Protein 5II8 (pdb70)

Solvent-accessible surface area: 8642 Å² total; per-residue (Å²): 220,216,123,141,95,140,103,12,86,134,62,28,28,44,11,0,4,56,52,0,1,53,19,2,25,125,31,0,59,77,17,29,166,92,38,9,222,97,16,53,90,82,65,54,100,0,0,60,1,10,0,17,112,45,0,39,97,59,1,60,96,21,18,128,76,0,60,145,83,19,120,84,57,88,126,107,44,79,72,41,23,8,51,164,5,0,40,41,10,2,180,175,53,89,7,26,170,68,0,52,93,13,56,86,128,138,106,24,40,174,52,93,108,109,16,59,106,3,32,186,51,153,45,12,71,0,70,26,154,57,176

Nearest PDB structures (foldseek):
  1lis-assembly1_A  TM=9.965E-01  e=5.826E-18  Haliotis rufescens
  5iib-assembly1_A  TM=9.878E-01  e=2.089E-16  Haliotis rufescens
  3lyn-assembly1_A  TM=9.769E-01  e=5.661E-13  Haliotis fulgens
  5utg-assembly1_A  TM=7.574E-01  e=6.907E-13  Haliotis rufescens
  1gak-assembly1_A  TM=7.192E-01  e=1.791E-03  Haliotis fulgens

InterPro domains:
  IPR001379 Egg lysin (Sperm-lysin) [PF01303] (2-147)
  IPR001379 Egg lysin (Sperm-lysin) [PR01882] (29-57)
  IPR001379 Egg lysin (Sperm-lysin) [PR01882] (57-80)
  IPR001379 Egg lysin (Sperm-lysin) [PR01882] (80-103)
  IPR001379 Egg lysin (Sperm-lysin) [PR01882] (103-118)
  IPR001379 Egg lysin (Sperm-lysin) [PR01882] (119-135)
  IPR001379 Egg lysin (Sperm-lysin) [PR01882] (135-150)
  IPR001379 Egg lysin (Sperm-lysin) [cd00243] (29-150)
  IPR035916 Egg-lysin superfamily [G3DSA:1.20.150.10] (17-154)
  IPR035916 Egg-lysin superfamily [SSF47082] (23-151)

Organism: Haliotis rufescens (NCBI:txid6454)

Radius of gyration: 16.11 Å; Cα contacts (8 Å, |Δi|>4): 117; chains: 1; bounding box: 35×45×39 Å

Secondary structure (DSSP, 8-state):
---PPPSS-HHHHHHHHHHHHHHHHHHHHHHHHHHGGGS-HHHHHHHHHHHHHHHHHHHHHHHHHHHHHHHT-SS---HHHHHHHHHHHHHHS-THHHHHHHHHTT-PPPP-HHHHHHHHS-GGGS-----

GO terms:
  GO:0043160 acrosomal lumen (C, IDA)
  GO:0007338 single fertilization (P, IDA)
  GO:0005515 protein binding (F, IPI)

B-factor: mean 18.72, std 10.47, range [7.89, 83.05]

Sequence (131 aa):
HYVEPKFLNKAFEVALKVQIIAGFDRGLVKWLRVHGRTLSTTVQKKALYFVNRRRYMQTHWANYMMLWINKKIDALGRTPVVGDYTRLGAEIGRRIIDMAYFYDFLKDKNMMIPKYLPYMEEINRMRPADVPVKYM

Structure (mmCIF, N/CA/C/O backbone):
data_5II8
#
_entry.id   5II8
#
_cell.length_a   45.210
_cell.length_b   51.050
_cell.length_c   80.530
_cell.angle_alpha   90.00
_cell.angle_beta   90.00
_cell.angle_gamma   90.00
#
_symmetry.space_group_name_H-M   'P 21 21 21'
#
loop_
_entity.id
_entity.type
_entity.pdbx_description
1 polymer Egg-lysin
2 non-polymer 'SULFATE ION'
3 non-polymer '2-(N-MORPHOLINO)-ETHANESULFONIC ACID'
4 water water
#
loop_
_atom_site.group_PDB
_atom_site.id
_atom_site.type_symbol
_atom_site.label_atom_id
_atom_site.label_alt_id
_atom_site.label_comp_id
_atom_site.label_asym_id
_atom_site.label_entity_id
_atom_site.label_seq_id
_atom_site.pdbx_PDB_ins_code
_atom_site.Cartn_x
_atom_site.Cartn_y
_atom_site.Cartn_z
_atom_site.occupancy
_atom_site.B_iso_or_equiv
_atom_site.auth_seq_id
_atom_site.auth_comp_id
_atom_site.auth_asym_id
_atom_site.auth_atom_id
_atom_site.pdbx_PDB_model_num
ATOM 1 N N . HIS A 1 6 ? 29.055 48.233 72.875 1.00 26.23 22 HIS A N 1
ATOM 2 C CA . HIS A 1 6 ? 28.826 47.124 71.953 1.00 21.86 22 HIS A CA 1
ATOM 3 C C . HIS A 1 6 ? 30.167 46.507 71.594 1.00 16.12 22 HIS A C 1
ATOM 4 O O . HIS A 1 6 ? 30.879 46.993 70.714 1.00 17.43 22 HIS A O 1
ATOM 18 N N . TYR A 1 7 ? 30.550 45.500 72.350 1.00 13.36 23 TYR A N 1
ATOM 19 C CA . TYR A 1 7 ? 31.839 44.855 72.126 1.00 12.72 23 TYR A CA 1
ATOM 20 C C . TYR A 1 7 ? 31.852 44.095 70.819 1.00 13.11 23 TYR A C 1
ATOM 21 O O . TYR A 1 7 ? 30.815 43.624 70.329 1.00 15.80 23 TYR A O 1
ATOM 39 N N . VAL A 1 8 ? 33.034 43.983 70.252 1.00 13.83 24 VAL A N 1
ATOM 40 C CA . VAL A 1 8 ? 33.244 43.127 69.106 1.00 13.72 24 VAL A CA 1
ATOM 41 C C . VAL A 1 8 ? 34.401 42.182 69.411 1.00 12.70 24 VAL A C 1
ATOM 42 O O . VAL A 1 8 ? 35.365 42.532 70.107 1.00 12.83 24 VAL A O 1
ATOM 55 N N . GLU A 1 9 ? 34.282 41.008 68.926 1.00 13.71 25 GLU A N 1
ATOM 56 C CA . GLU A 1 9 ? 35.310 40.014 69.133 1.00 15.38 25 GLU A CA 1
ATOM 57 C C . GLU A 1 9 ? 36.394 40.232 68.084 1.00 16.51 25 GLU A C 1
ATOM 58 O O . GLU A 1 9 ? 36.078 40.292 66.908 1.00 21.48 25 GLU A O 1
ATOM 70 N N . PRO A 1 10 ? 37.659 40.368 68.446 1.00 13.70 26 PRO A N 1
ATOM 71 C CA . PRO A 1 10 ? 38.704 40.450 67.432 1.00 15.17 26 PRO A CA 1
ATOM 72 C C . PRO A 1 10 ? 38.761 39.105 66.679 1.00 16.24 26 PRO A C 1
ATOM 73 O O . PRO A 1 10 ? 38.598 38.043 67.276 1.00 17.47 26 PRO A O 1
ATOM 84 N N . LYS A 1 11 ? 38.939 39.142 65.374 1.00 17.20 27 LYS A N 1
ATOM 85 C CA . LYS A 1 11 ? 39.386 37.933 64.668 1.00 16.80 27 LYS A CA 1
ATOM 86 C C . LYS A 1 11 ? 40.779 37.515 65.150 1.00 15.86 27 LYS A C 1
ATOM 87 O O . LYS A 1 11 ? 41.594 38.358 65.508 1.00 16.87 27 LYS A O 1
ATOM 106 N N . PHE A 1 12 ? 41.060 36.208 65.155 1.00 14.54 28 PHE A N 1
ATOM 107 C CA . PHE A 1 12 ? 42.361 35.739 65.647 1.00 14.47 28 PHE A CA 1
ATOM 108 C C . PHE A 1 12 ? 43.440 35.838 64.596 1.00 14.45 28 PHE A C 1
ATOM 109 O O . PHE A 1 12 ? 44.636 35.698 64.918 1.00 17.17 28 PHE A O 1
ATOM 126 N N . LEU A 1 13 ? 43.044 36.154 63.371 1.00 13.15 29 LEU A N 1
ATOM 127 C CA . LEU A 1 13 ? 43.952 36.540 62.319 1.00 12.03 29 LEU A CA 1
ATOM 128 C C . LEU A 1 13 ? 43.170 37.512 61.437 1.00 12.31 29 LEU A C 1
ATOM 129 O O . LEU A 1 13 ? 42.001 37.281 61.157 1.00 13.20 29 LEU A O 1
ATOM 145 N N . ASN A 1 14 ? 43.802 38.570 60.997 1.00 12.45 30 ASN A N 1
ATOM 146 C CA . ASN A 1 14 ? 43.153 39.565 60.190 1.00 12.24 30 ASN A CA 1
ATOM 147 C C . ASN A 1 14 ? 42.482 38.870 58.992 1.00 12.39 30 ASN A C 1
ATOM 148 O O . ASN A 1 14 ? 43.122 38.051 58.323 1.00 12.47 30 ASN A O 1
ATOM 159 N N . LYS A 1 15 ? 41.260 39.263 58.621 1.00 13.12 31 LYS A N 1
ATOM 160 C CA . LYS A 1 15 ? 40.556 38.632 57.494 1.00 13.98 31 LYS A CA 1
ATOM 161 C C . LYS A 1 15 ? 41.413 38.614 56.230 1.00 12.57 31 LYS A C 1
ATOM 162 O O . LYS A 1 15 ? 41.473 37.594 55.543 1.00 12.36 31 LYS A O 1
ATOM 181 N N . ALA A 1 16 ? 42.054 39.727 55.881 1.00 13.19 32 ALA A N 1
ATOM 182 C CA . ALA A 1 16 ? 42.802 39.757 54.641 1.00 14.27 32 ALA A CA 1
ATOM 183 C C . ALA A 1 16 ? 43.968 38.786 54.691 1.00 11.52 32 ALA A C 1
ATOM 184 O O . ALA A 1 16 ? 44.352 38.250 53.628 1.00 13.08 32 ALA A O 1
ATOM 191 N N . PHE A 1 17 ? 44.570 38.576 55.855 1.00 12.00 33 PHE A N 1
ATOM 192 C CA . PHE A 1 17 ? 45.675 37.653 55.972 1.00 10.93 33 PHE A CA 1
ATOM 193 C C . PHE A 1 17 ? 45.159 36.216 55.852 1.00 10.59 33 PHE A C 1
ATOM 194 O O . PHE A 1 17 ? 45.755 35.380 55.165 1.00 10.80 33 PHE A O 1
ATOM 211 N N . GLU A 1 18 ? 44.038 35.926 56.526 1.00 10.34 34 GLU A N 1
ATOM 212 C CA . GLU A 1 18 ? 43.403 34.616 56.411 1.00 9.86 34 GLU A CA 1
ATOM 213 C C . GLU A 1 18 ? 43.045 34.304 54.963 1.00 9.41 34 GLU A C 1
ATOM 214 O O . GLU A 1 18 ? 43.310 33.213 54.466 1.00 10.25 34 GLU A O 1
ATOM 226 N N . VAL A 1 19 ? 42.437 35.252 54.279 1.00 10.90 35 VAL A N 1
ATOM 227 C CA . VAL A 1 19 ? 42.063 35.055 52.893 1.00 10.88 35 VAL A CA 1
ATOM 228 C C . VAL A 1 19 ? 43.276 34.777 52.033 1.00 10.79 35 VAL A C 1
ATOM 229 O O . VAL A 1 19 ? 43.252 33.876 51.190 1.00 11.44 35 VAL A O 1
ATOM 242 N N . ALA A 1 20 ? 44.345 35.559 52.191 1.00 11.62 36 ALA A N 1
ATOM 243 C CA . ALA A 1 20 ? 45.530 35.331 51.382 1.00 11.92 36 ALA A CA 1
ATOM 244 C C . ALA A 1 20 ? 46.058 33.900 51.588 1.00 11.42 36 ALA A C 1
ATOM 245 O O . ALA A 1 20 ? 46.413 33.209 50.629 1.00 12.73 36 ALA A O 1
ATOM 252 N N . LEU A 1 21 ? 46.091 33.436 52.843 1.00 10.41 37 LEU A N 1
ATOM 253 C CA . LEU A 1 21 ? 46.522 32.073 53.109 1.00 10.32 37 LEU A CA 1
ATOM 254 C C . LEU A 1 21 ? 45.618 31.069 52.386 1.00 10.13 37 LEU A C 1
ATOM 255 O O . LEU A 1 21 ? 46.104 30.147 51.722 1.00 10.93 37 LEU A O 1
ATOM 271 N N . LYS A 1 22 ? 44.311 31.159 52.599 1.00 9.89 38 LYS A N 1
ATOM 272 C CA . LYS A 1 22 ? 43.396 30.140 52.075 1.00 10.02 38 LYS A CA 1
ATOM 273 C C . LYS A 1 22 ? 43.409 30.127 50.559 1.00 10.62 38 LYS A C 1
ATOM 274 O O . LYS A 1 22 ? 43.404 29.058 49.933 1.00 10.49 38 LYS A O 1
ATOM 293 N N . VAL A 1 23 ? 43.438 31.293 49.941 1.00 10.54 39 VAL A N 1
ATOM 294 C CA . VAL A 1 23 ? 43.453 31.369 48.488 1.00 10.91 39 VAL A CA 1
ATOM 295 C C . VAL A 1 23 ? 44.702 30.708 47.951 1.00 10.71 39 VAL A C 1
ATOM 296 O O . VAL A 1 23 ? 44.647 29.920 46.992 1.00 11.59 39 VAL A O 1
ATOM 309 N N . GLN A 1 24 ? 45.861 31.012 48.555 1.00 10.56 40 GLN A N 1
ATOM 310 C CA . GLN A 1 24 ? 47.095 30.462 48.030 1.00 10.69 40 GLN A CA 1
ATOM 311 C C . GLN A 1 24 ? 47.216 28.961 48.318 1.00 10.61 40 GLN A C 1
ATOM 312 O O . GLN A 1 24 ? 47.722 28.197 47.482 1.00 10.26 40 GLN A O 1
ATOM 326 N N . ILE A 1 25 ? 46.789 28.516 49.503 1.00 9.62 41 ILE A N 1
ATOM 327 C CA . ILE A 1 25 ? 46.873 27.096 49.836 1.00 9.10 41 ILE A CA 1
ATOM 328 C C . ILE A 1 25 ? 45.999 26.289 48.893 1.00 9.24 41 ILE A C 1
ATOM 329 O O . ILE A 1 25 ? 46.433 25.303 48.295 1.00 9.62 41 ILE A O 1
ATOM 345 N N . ILE A 1 26 ? 44.748 26.685 48.758 1.00 9.62 42 ILE A N 1
ATOM 346 C CA . ILE A 1 26 ? 43.832 25.917 47.924 1.00 9.81 42 ILE A CA 1
ATOM 347 C C . ILE A 1 26 ? 44.274 25.989 46.468 1.00 9.39 42 ILE A C 1
ATOM 348 O O . ILE A 1 26 ? 44.192 25.000 45.741 1.00 10.09 42 ILE A O 1
ATOM 364 N N . ALA A 1 27 ? 44.704 27.166 45.987 1.00 10.21 43 ALA A N 1
ATOM 365 C CA . ALA A 1 27 ? 45.185 27.230 44.608 1.00 10.83 43 ALA A CA 1
ATOM 366 C C . ALA A 1 27 ? 46.340 26.257 44.375 1.00 9.68 43 ALA A C 1
ATOM 367 O O . ALA A 1 27 ? 46.427 25.614 43.327 1.00 10.35 43 ALA A O 1
ATOM 374 N N . GLY A 1 28 ? 47.280 26.194 45.312 1.00 9.95 44 GLY A N 1
ATOM 375 C CA . GLY A 1 28 ? 48.420 25.328 45.129 1.00 9.96 44 GLY A CA 1
ATOM 376 C C . GLY A 1 28 ? 48.037 23.866 45.201 1.00 9.18 44 GLY A C 1
ATOM 377 O O . GLY A 1 28 ? 48.494 23.048 44.388 1.00 9.57 44 GLY A O 1
ATOM 381 N N . PHE A 1 29 ? 47.186 23.501 46.167 1.00 8.71 45 PHE A N 1
ATOM 382 C CA . PHE A 1 29 ? 46.755 22.111 46.241 1.00 8.71 45 PHE A CA 1
ATOM 383 C C . PHE A 1 29 ? 46.002 21.727 44.967 1.00 8.48 45 PHE A C 1
ATOM 384 O O . PHE A 1 29 ? 46.194 20.641 44.423 1.00 8.79 45 PHE A O 1
ATOM 401 N N . ASP A 1 30 ? 45.111 22.618 44.494 1.00 8.82 46 ASP A N 1
ATOM 402 C CA . ASP A 1 30 ? 44.358 22.338 43.291 1.00 8.78 46 ASP A CA 1
ATOM 403 C C . ASP A 1 30 ? 45.240 22.196 42.063 1.00 8.75 46 ASP A C 1
ATOM 404 O O . ASP A 1 30 ? 44.968 21.353 41.214 1.00 9.41 46 ASP A O 1
ATOM 413 N N . ARG A 1 31 ? 46.289 22.993 41.961 1.00 9.50 47 ARG A N 1
ATOM 414 C CA . ARG A 1 31 ? 47.147 22.911 40.785 1.00 9.97 47 ARG A CA 1
ATOM 415 C C . ARG A 1 31 ? 47.823 21.541 40.735 1.00 9.44 47 ARG A C 1
ATOM 416 O O . ARG A 1 31 ? 47.967 20.946 39.660 1.00 9.95 47 ARG A O 1
ATOM 437 N N . GLY A 1 32 ? 48.293 21.049 41.879 1.00 9.60 48 GLY A N 1
ATOM 438 C CA . GLY A 1 32 ? 48.886 19.743 41.903 1.00 9.49 48 GLY A CA 1
ATOM 439 C C . GLY A 1 32 ? 47.890 18.646 41.601 1.00 9.63 48 GLY A C 1
ATOM 440 O O . GLY A 1 32 ? 48.228 17.653 40.938 1.00 9.65 48 GLY A O 1
ATOM 444 N N . LEU A 1 33 ? 46.622 18.812 42.046 1.00 8.70 49 LEU A N 1
ATOM 445 C CA . LEU A 1 33 ? 45.574 17.864 41.682 1.00 8.59 49 LEU A CA 1
ATOM 446 C C . LEU A 1 33 ? 45.378 17.860 40.181 1.00 7.98 49 LEU A C 1
ATOM 447 O O . LEU A 1 33 ? 45.256 16.788 39.577 1.00 8.72 49 LEU A O 1
ATOM 463 N N . VAL A 1 34 ? 45.337 19.024 39.532 1.00 8.68 50 VAL A N 1
ATOM 464 C CA . VAL A 1 34 ? 45.215 19.062 38.069 1.00 9.21 50 VAL A CA 1
ATOM 465 C C . VAL A 1 34 ? 46.341 18.278 37.430 1.00 9.46 50 VAL A C 1
ATOM 466 O O . VAL A 1 34 ? 46.120 17.502 36.488 1.00 9.87 50 VAL A O 1
ATOM 479 N N . LYS A 1 35 ? 47.573 18.497 37.881 1.00 9.21 51 LYS A N 1
ATOM 480 C CA . LYS A 1 35 ? 48.684 17.759 37.270 1.00 10.12 51 LYS A CA 1
ATOM 481 C C . LYS A 1 35 ? 48.562 16.264 37.481 1.00 9.69 51 LYS A C 1
ATOM 482 O O . LYS A 1 35 ? 48.800 15.490 36.563 1.00 10.73 51 LYS A O 1
ATOM 501 N N . TRP A 1 36 ? 48.137 15.851 38.673 1.00 9.55 52 TRP A N 1
ATOM 502 C CA . TRP A 1 36 ? 47.949 14.435 38.954 1.00 9.81 52 TRP A CA 1
ATOM 503 C C . TRP A 1 36 ? 46.822 13.841 38.096 1.00 10.24 52 TRP A C 1
ATOM 504 O O . TRP A 1 36 ? 46.898 12.714 37.594 1.00 10.22 52 TRP A O 1
ATOM 525 N N . LEU A 1 37 ? 45.775 14.624 37.887 1.00 9.91 53 LEU A N 1
ATOM 526 C CA . LEU A 1 37 ? 44.655 14.193 37.058 1.00 10.24 53 LEU A CA 1
ATOM 527 C C . LEU A 1 37 ? 45.027 14.072 35.585 1.00 11.37 53 LEU A C 1
ATOM 528 O O . LEU A 1 37 ? 44.296 13.417 34.831 1.00 12.20 53 LEU A O 1
ATOM 544 N N . ARG A 1 38 ? 46.139 14.667 35.156 1.00 11.33 54 ARG A N 1
ATOM 545 C CA . ARG A 1 38 ? 46.579 14.424 33.780 1.00 11.98 54 ARG A CA 1
ATOM 546 C C . ARG A 1 38 ? 46.704 12.932 33.526 1.00 11.87 54 ARG A C 1
ATOM 547 O O . ARG A 1 38 ? 46.457 12.463 32.412 1.00 13.28 54 ARG A O 1
ATOM 568 N N . VAL A 1 39 ? 47.166 12.206 34.523 1.00 12.16 55 VAL A N 1
ATOM 569 C CA . VAL A 1 39 ? 47.353 10.762 34.407 1.00 13.28 55 VAL A CA 1
ATOM 570 C C . VAL A 1 39 ? 46.145 10.015 34.930 1.00 13.43 55 VAL A C 1
ATOM 571 O O . VAL A 1 39 ? 45.739 9.045 34.319 1.00 17.15 55 VAL A O 1
ATOM 584 N N . HIS A 1 40 ? 45.553 10.439 36.034 1.00 11.88 56 HIS A N 1
ATOM 585 C CA . HIS A 1 40 ? 44.555 9.631 36.708 1.00 13.96 56 HIS A CA 1
ATOM 586 C C . HIS A 1 40 ? 43.130 10.081 36.454 1.00 14.96 56 HIS A C 1
ATOM 587 O O . HIS A 1 40 ? 42.198 9.392 36.887 1.00 17.39 56 HIS A O 1
ATOM 601 N N . GLY A 1 41 ? 42.916 11.203 35.793 1.00 13.97 57 GLY A N 1
ATOM 602 C CA . GLY A 1 41 ? 41.557 11.686 35.596 1.00 15.15 57 GLY A CA 1
ATOM 603 C C . GLY A 1 41 ? 40.697 10.716 34.801 1.00 15.73 57 GLY A C 1
ATOM 604 O O . GLY A 1 41 ? 39.499 10.587 35.060 1.00 17.30 57 GLY A O 1
ATOM 608 N N . ARG A 1 42 ? 41.257 10.016 33.831 1.00 15.42 58 ARG A N 1
ATOM 609 C CA . ARG A 1 42 ? 40.477 9.085 33.033 1.00 16.54 58 ARG A CA 1
ATOM 610 C C . ARG A 1 42 ? 40.123 7.803 33.789 1.00 14.96 58 ARG A C 1
ATOM 611 O O . ARG A 1 42 ? 39.334 7.006 33.273 1.00 16.04 58 ARG A O 1
ATOM 632 N N . THR A 1 43 ? 40.656 7.568 34.968 1.00 14.25 59 THR A N 1
ATOM 633 C CA . THR A 1 43 ? 40.355 6.374 35.728 1.00 15.06 59 THR A CA 1
ATOM 634 C C . THR A 1 43 ? 39.532 6.680 36.956 1.00 13.26 59 THR A C 1
ATOM 635 O O . THR A 1 43 ? 39.307 5.791 37.785 1.00 16.01 59 THR A O 1
ATOM 646 N N . LEU A 1 44 ? 39.018 7.902 37.058 1.00 11.21 60 LEU A N 1
ATOM 647 C CA . LEU A 1 44 ? 38.192 8.320 38.166 1.00 10.37 60 LEU A CA 1
ATOM 648 C C . LEU A 1 44 ? 36.890 8.902 37.616 1.00 10.43 60 LEU A C 1
ATOM 649 O O . LEU A 1 44 ? 36.872 9.523 36.553 1.00 10.70 60 LEU A O 1
ATOM 665 N N . SER A 1 45 ? 35.795 8.686 38.331 1.00 9.87 61 SER A N 1
ATOM 666 C CA . SER A 1 45 ? 34.522 9.266 37.950 1.00 9.91 61 SER A CA 1
ATOM 667 C C . SER A 1 45 ? 34.471 10.748 38.313 1.00 9.39 61 SER A C 1
ATOM 668 O O . SER A 1 45 ? 35.231 11.223 39.129 1.00 9.44 61 SER A O 1
ATOM 676 N N A THR A 1 46 ? 33.491 11.459 37.732 0.67 9.30 62 THR A N 1
ATOM 677 N N B THR A 1 46 ? 33.516 11.458 37.749 0.33 11.98 62 THR A N 1
ATO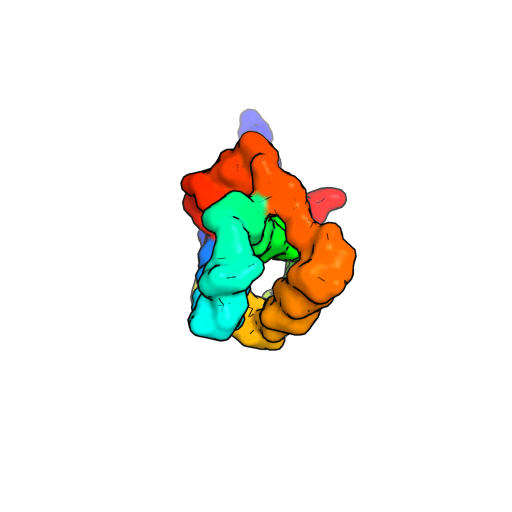M 678 C CA A THR A 1 46 ? 33.334 12.888 38.069 0.67 9.41 62 THR A CA 1
ATOM 679 C CA B THR A 1 46 ? 33.470 12.872 38.070 0.33 13.10 62 THR A CA 1
ATOM 680 C C A THR A 1 46 ? 33.150 13.090 39.554 0.67 8.96 62 THR A C 1
ATOM 681 C C B THR A 1 46 ? 33.148 13.118 39.546 0.33 11.95 62 THR A C 1
ATOM 682 O O A THR A 1 46 ? 33.710 14.008 40.138 0.67 9.68 62 THR A O 1
ATOM 683 O O B THR A 1 46 ? 33.659 14.081 40.122 0.33 13.46 62 THR A O 1
ATOM 704 N N . VAL A 1 47 ? 32.403 12.220 40.204 1.00 9.75 63 VAL A N 1
ATOM 705 C CA . VAL A 1 47 ? 32.151 12.410 41.631 1.00 10.23 63 VAL A CA 1
ATOM 706 C C . VAL A 1 47 ? 33.362 12.079 42.456 1.00 10.21 63 VAL A C 1
ATOM 707 O O . VAL A 1 47 ? 33.573 12.688 43.517 1.00 11.11 63 VAL A O 1
ATOM 721 N N . GLN A 1 48 ? 34.221 11.175 41.997 1.00 10.12 64 GLN A N 1
ATOM 722 C CA . GLN A 1 48 ? 35.503 10.962 42.679 1.00 10.11 64 GLN A CA 1
ATOM 723 C C . GLN A 1 48 ? 36.429 12.171 42.516 1.00 9.42 64 GLN A C 1
ATOM 724 O O . GLN A 1 48 ? 37.107 12.550 43.465 1.00 9.51 64 GLN A O 1
ATOM 738 N N . LYS A 1 49 ? 36.478 12.758 41.316 1.00 8.98 65 LYS A N 1
ATOM 739 C CA . LYS A 1 49 ? 37.333 13.929 41.105 1.00 9.34 65 LYS A CA 1
ATOM 740 C C . LYS A 1 49 ? 36.871 15.089 41.941 1.00 9.61 65 LYS A C 1
ATOM 741 O O . LYS A 1 49 ? 37.681 15.774 42.563 1.00 9.54 65 LYS A O 1
ATOM 760 N N . LYS A 1 50 ? 35.556 15.326 42.014 1.00 9.56 66 LYS A N 1
ATOM 761 C CA . LYS A 1 50 ? 35.039 16.374 42.871 1.00 9.87 66 LYS A CA 1
ATOM 762 C C . LYS A 1 50 ? 35.336 16.082 44.320 1.00 9.29 66 LYS A C 1
ATOM 763 O O . LYS A 1 50 ? 35.646 16.998 45.084 1.00 10.17 66 LYS A O 1
ATOM 782 N N . ALA A 1 51 ? 35.255 14.838 44.743 1.00 9.66 67 ALA A N 1
ATOM 783 C CA . ALA A 1 51 ? 35.619 14.493 46.109 1.00 9.86 67 ALA A CA 1
ATOM 784 C C . ALA A 1 51 ? 37.075 14.819 46.400 1.00 9.27 67 ALA A C 1
ATOM 785 O O . ALA A 1 51 ? 37.394 15.239 47.511 1.00 9.74 67 ALA A O 1
ATOM 792 N N . LEU A 1 52 ? 37.960 14.639 45.425 1.00 9.08 68 LEU A N 1
ATOM 793 C CA . LEU A 1 52 ? 39.375 15.014 45.651 1.00 8.87 68 LEU A CA 1
ATOM 794 C C . LEU A 1 52 ? 39.564 16.526 45.779 1.00 8.84 68 LEU A C 1
ATOM 795 O O . LEU A 1 52 ? 40.382 16.979 46.575 1.00 9.33 68 LEU A O 1
ATOM 811 N N . TYR A 1 53 ? 38.789 17.323 45.033 1.00 9.12 69 TYR A N 1
ATOM 812 C CA . TYR A 1 53 ? 38.840 18.761 45.251 1.00 9.67 69 TYR A CA 1
ATOM 813 C C . TYR A 1 53 ? 38.403 19.067 46.684 1.00 9.76 69 TYR A C 1
ATOM 814 O O . TYR A 1 53 ? 38.949 19.951 47.355 1.00 9.58 69 TYR A O 1
ATOM 832 N N . PHE A 1 54 ? 37.374 18.351 47.179 1.00 9.53 70 PHE A N 1
ATOM 833 C CA . PHE A 1 54 ? 36.940 18.542 48.557 1.00 9.92 70 PHE A CA 1
ATOM 834 C C . PHE A 1 54 ? 38.046 18.137 49.527 1.00 9.05 70 PHE A C 1
ATOM 835 O O . PHE A 1 54 ? 38.290 18.822 50.534 1.00 9.72 70 PHE A O 1
ATOM 852 N N . VAL A 1 55 ? 38.708 17.005 49.265 1.00 9.57 71 VAL A N 1
ATOM 853 C CA . VAL A 1 55 ? 39.832 16.572 50.094 1.00 9.33 71 VAL A CA 1
ATOM 854 C C . VAL A 1 55 ? 40.839 17.707 50.284 1.00 8.97 71 VAL A C 1
ATOM 855 O O . VAL A 1 55 ? 41.356 17.898 51.379 1.00 9.34 71 VAL A O 1
ATOM 868 N N . ASN A 1 56 ? 41.140 18.458 49.218 1.00 8.58 72 ASN A N 1
ATOM 869 C CA . ASN A 1 56 ? 42.096 19.573 49.342 1.00 8.70 72 ASN A CA 1
ATOM 870 C C . ASN A 1 56 ? 41.632 20.581 50.382 1.00 8.78 72 ASN A C 1
ATOM 871 O O . ASN A 1 56 ? 42.430 21.085 51.187 1.00 8.87 72 ASN A O 1
ATOM 882 N N A ARG A 1 57 ? 40.340 20.952 50.314 0.62 9.31 73 ARG A N 1
ATOM 883 N N B ARG A 1 57 ? 40.345 20.908 50.353 0.38 9.13 73 ARG A N 1
ATOM 884 C CA A ARG A 1 57 ? 39.797 21.932 51.243 0.62 9.87 73 ARG A CA 1
ATOM 885 C CA B ARG A 1 57 ? 39.821 21.890 51.285 0.38 9.49 73 ARG A CA 1
ATOM 886 C C A ARG A 1 57 ? 39.769 21.400 52.673 0.62 9.72 73 ARG A C 1
ATOM 887 C C B ARG A 1 57 ? 39.773 21.360 52.703 0.38 8.76 73 ARG A C 1
ATOM 888 O O A ARG A 1 57 ? 40.167 22.125 53.587 0.62 10.63 73 ARG A O 1
ATOM 889 O O B ARG A 1 57 ? 40.167 22.062 53.630 0.38 8.80 73 ARG A O 1
ATOM 930 N N . ARG A 1 58 ? 39.333 20.134 52.889 1.00 9.84 74 ARG A N 1
ATOM 931 C CA . ARG A 1 58 ? 39.289 19.570 54.217 1.00 9.14 74 ARG A CA 1
ATOM 932 C C . ARG A 1 58 ? 40.677 19.405 54.764 1.00 8.84 74 ARG A C 1
ATOM 933 O O . ARG A 1 58 ? 40.884 19.590 55.943 1.00 9.36 74 ARG A O 1
ATOM 955 N N . TYR A 1 59 ? 41.649 19.106 53.905 1.00 9.08 75 TYR A N 1
ATOM 956 C CA . TYR A 1 59 ? 43.016 18.956 54.345 1.00 8.91 75 TYR A CA 1
ATOM 957 C C . TYR A 1 59 ? 43.473 20.291 54.918 1.00 7.89 75 TYR A C 1
ATOM 958 O O . TYR A 1 59 ? 44.068 20.349 56.003 1.00 8.70 75 TYR A O 1
ATOM 976 N N . MET A 1 60 ? 43.236 21.374 54.199 1.00 8.19 76 MET A N 1
ATOM 977 C CA . MET A 1 60 ? 43.564 22.703 54.724 1.00 8.26 76 MET A CA 1
ATOM 978 C C . MET A 1 60 ? 42.891 22.938 56.071 1.00 8.48 76 MET A C 1
ATOM 979 O O . MET A 1 60 ? 43.501 23.426 57.014 1.00 8.87 76 MET A O 1
ATOM 993 N N . GLN A 1 61 ? 41.591 22.611 56.160 1.00 8.68 77 GLN A N 1
ATOM 994 C CA . GLN A 1 61 ? 40.867 22.861 57.391 1.00 8.79 77 GLN A CA 1
ATOM 995 C C . GLN A 1 61 ? 41.456 22.124 58.578 1.00 9.05 77 GLN A C 1
ATOM 996 O O . GLN A 1 61 ? 41.548 22.702 59.658 1.00 9.37 77 GLN A O 1
ATOM 1010 N N . THR A 1 62 ? 41.800 20.830 58.412 1.00 9.19 78 THR A N 1
ATOM 1011 C CA . THR A 1 62 ? 42.270 20.054 59.556 1.00 10.52 78 THR A CA 1
ATOM 1012 C C . THR A 1 62 ? 43.710 20.339 59.895 1.00 10.55 78 THR A C 1
ATOM 1013 O O . THR A 1 62 ? 44.128 20.057 61.032 1.00 12.85 78 THR A O 1
ATOM 1024 N N . HIS A 1 63 ? 44.473 20.867 58.950 1.00 9.24 79 HIS A N 1
ATOM 1025 C CA . HIS A 1 63 ? 45.854 21.239 59.219 1.00 9.57 79 HIS A CA 1
ATOM 1026 C C . HIS A 1 63 ? 45.984 22.698 59.583 1.00 9.76 79 HIS A C 1
ATOM 1027 O O . HIS A 1 63 ? 47.094 23.128 59.875 1.00 10.78 79 HIS A O 1
ATOM 1041 N N . TRP A 1 64 ? 44.889 23.447 59.631 1.00 10.11 80 TRP A N 1
ATOM 1042 C CA . TRP A 1 64 ? 44.936 24.888 59.862 1.00 9.85 80 TRP A CA 1
ATOM 1043 C C . TRP A 1 64 ? 45.614 25.232 61.167 1.00 11.00 80 TRP A C 1
ATOM 1044 O O . TRP A 1 64 ? 46.421 26.150 61.217 1.00 11.67 80 TRP A O 1
ATOM 1065 N N . ALA A 1 65 ? 45.310 24.529 62.243 1.00 11.30 81 ALA A N 1
ATOM 1066 C CA . ALA A 1 65 ? 45.922 24.863 63.532 1.00 13.36 81 ALA A CA 1
ATOM 1067 C C . ALA A 1 65 ? 47.430 24.717 63.466 1.00 12.31 81 ALA A C 1
ATOM 1068 O O . ALA A 1 65 ? 48.169 25.557 63.994 1.00 12.61 81 ALA A O 1
ATOM 1075 N N . ASN A 1 66 ? 47.924 23.657 62.836 1.00 12.49 82 ASN A N 1
ATOM 1076 C CA . ASN A 1 66 ? 49.371 23.510 62.677 1.00 12.27 82 ASN A CA 1
ATOM 1077 C C . ASN A 1 66 ? 49.956 24.573 61.781 1.00 11.37 82 ASN A C 1
ATOM 1078 O O . ASN A 1 66 ? 51.022 25.126 62.077 1.00 12.21 82 ASN A O 1
ATOM 1089 N N . TYR A 1 67 ? 49.241 24.912 60.703 1.00 10.59 83 TYR A N 1
ATOM 1090 C CA . TYR A 1 67 ? 49.716 26.008 59.871 1.00 11.59 83 TYR A CA 1
ATOM 1091 C C . TYR A 1 67 ? 49.792 27.296 60.659 1.00 11.05 83 TYR A C 1
ATOM 1092 O O . TYR A 1 67 ? 50.734 28.058 60.469 1.00 12.87 83 TYR A O 1
ATOM 1110 N N A MET A 1 68 ? 48.837 27.557 61.535 0.55 10.43 84 MET A N 1
ATOM 1111 N N B MET A 1 68 ? 48.825 27.578 61.543 0.45 11.92 84 MET A N 1
ATOM 1112 C CA A MET A 1 68 ? 48.886 28.805 62.293 0.55 11.59 84 MET A CA 1
ATOM 1113 C CA B MET A 1 68 ? 48.877 28.820 62.322 0.45 13.16 84 MET A CA 1
ATOM 1114 C C A MET A 1 68 ? 50.076 28.839 63.246 0.55 11.12 84 MET A C 1
ATOM 1115 C C B MET A 1 68 ? 50.083 28.850 63.250 0.45 12.20 84 MET A C 1
ATOM 1116 O O A MET A 1 68 ? 50.690 29.879 63.421 0.55 12.08 84 MET A O 1
ATOM 1117 O O B MET A 1 68 ? 50.702 29.900 63.420 0.45 12.94 84 MET A O 1
ATOM 1144 N N . LEU A 1 69 ? 50.446 27.717 63.853 1.00 11.43 85 LEU A N 1
ATOM 1145 C CA . LEU A 1 69 ? 51.665 27.661 64.659 1.00 12.16 85 LEU A CA 1
ATOM 1146 C C . LEU A 1 69 ? 52.894 28.029 63.819 1.00 11.98 85 LEU A C 1
ATOM 1147 O O . LEU A 1 69 ? 53.754 28.791 64.256 1.00 12.58 85 LEU A O 1
ATOM 1164 N N . TRP A 1 70 ? 53.011 27.438 62.627 1.00 11.88 86 TRP A N 1
ATOM 1165 C CA . TRP A 1 70 ? 54.160 27.657 61.762 1.00 11.91 86 TRP A CA 1
ATOM 1166 C C . TRP A 1 70 ? 54.209 29.092 61.255 1.00 12.17 86 TRP A C 1
ATOM 1167 O O . TRP A 1 70 ? 55.245 29.763 61.279 1.00 14.46 86 TRP A O 1
ATOM 1188 N N . ILE A 1 71 ? 53.068 29.584 60.783 1.00 11.61 87 ILE A N 1
ATOM 1189 C CA . ILE A 1 71 ? 52.952 30.952 60.319 1.00 13.12 87 ILE A CA 1
ATOM 1190 C C . ILE A 1 71 ? 53.282 31.921 61.436 1.00 12.85 87 ILE A C 1
ATOM 1191 O O . ILE A 1 71 ? 54.029 32.877 61.233 1.00 14.43 87 ILE A O 1
ATOM 1207 N N . ASN A 1 72 ? 52.691 31.733 62.619 1.00 11.65 88 ASN A N 1
ATOM 1208 C CA . ASN A 1 72 ? 52.947 32.672 63.700 1.00 13.65 88 ASN A CA 1
ATOM 1209 C C . ASN A 1 72 ? 54.390 32.641 64.180 1.00 15.01 88 ASN A C 1
ATOM 1210 O O . ASN A 1 72 ? 54.918 33.667 64.578 1.00 15.61 88 ASN A O 1
ATOM 1221 N N . LYS A 1 73 ? 55.042 31.501 64.133 1.00 15.77 89 LYS A N 1
ATOM 1222 C CA . LYS A 1 73 ? 56.431 31.468 64.515 1.00 18.89 89 LYS A CA 1
ATOM 1223 C C . LYS A 1 73 ? 57.210 32.365 63.597 1.00 18.33 89 LYS A C 1
ATOM 1224 O O . LYS A 1 73 ? 58.094 33.096 64.045 1.00 19.52 89 LYS A O 1
ATOM 1243 N N . LYS A 1 74 ? 56.929 32.311 62.295 1.00 16.76 90 LYS A N 1
ATOM 1244 C CA . LYS A 1 74 ? 57.634 33.157 61.367 1.00 17.29 90 LYS A CA 1
ATOM 1245 C C . LYS A 1 74 ? 57.258 34.606 61.529 1.00 15.16 90 LYS A C 1
ATOM 1246 O O . LYS A 1 74 ? 58.126 35.480 61.551 1.00 16.33 90 LYS A O 1
ATOM 1265 N N . ILE A 1 75 ? 55.976 34.897 61.602 1.00 13.41 91 ILE A N 1
ATOM 1266 C CA . ILE A 1 75 ? 55.547 36.273 61.714 1.00 13.33 91 ILE A CA 1
ATOM 1267 C C . ILE A 1 75 ? 56.052 36.889 63.014 1.00 11.54 91 ILE A C 1
ATOM 1268 O O . ILE A 1 75 ? 56.386 38.076 63.051 1.00 12.38 91 ILE A O 1
ATOM 1284 N N . ASP A 1 76 ? 56.038 36.136 64.130 1.00 12.79 92 ASP A N 1
ATOM 1285 C CA . ASP A 1 76 ? 56.516 36.664 65.406 1.00 13.58 92 ASP A CA 1
ATOM 1286 C C . ASP A 1 76 ? 57.963 37.132 65.334 1.00 14.18 92 ASP A C 1
ATOM 1287 O O . ASP A 1 76 ? 58.357 38.030 66.054 1.00 16.34 92 ASP A O 1
ATOM 1296 N N . ALA A 1 77 ? 58.749 36.512 64.471 1.00 14.96 93 ALA A N 1
ATOM 1297 C CA . ALA A 1 77 ? 60.158 36.786 64.323 1.00 16.48 93 ALA A CA 1
ATOM 1298 C C . ALA A 1 77 ? 60.424 37.923 63.339 1.00 16.39 93 ALA A C 1
ATOM 1299 O O . ALA A 1 77 ? 61.580 38.297 63.156 1.00 18.52 93 ALA A O 1
ATOM 1306 N N . LEU A 1 78 ? 59.393 38.533 62.738 1.00 15.10 94 LEU A N 1
ATOM 1307 C CA . LEU A 1 78 ? 59.592 39.673 61.824 1.00 15.20 94 LEU A CA 1
ATOM 1308 C C . LEU A 1 78 ? 59.828 40.932 62.639 1.00 14.66 94 LEU A C 1
ATOM 1309 O O . LEU A 1 78 ? 59.013 41.258 63.493 1.00 14.81 94 LEU A O 1
ATOM 1325 N N . GLY A 1 79 ? 60.888 41.658 62.356 1.00 15.08 95 GLY A N 1
ATOM 1326 C CA . GLY A 1 79 ? 61.205 42.859 63.068 1.00 15.06 95 GLY A CA 1
ATOM 1327 C C . GLY A 1 79 ? 60.635 44.079 62.388 1.00 14.48 95 GLY A C 1
ATOM 1328 O O . GLY A 1 79 ? 61.355 45.065 62.195 1.00 15.78 95 GLY A O 1
ATOM 1332 N N . ARG A 1 80 ? 59.382 43.954 61.977 1.00 14.20 96 ARG A N 1
ATOM 1333 C CA . ARG A 1 80 ? 58.639 45.009 61.296 1.00 13.85 96 ARG A CA 1
ATOM 1334 C C . ARG A 1 80 ? 57.160 44.644 61.315 1.00 13.14 96 ARG A C 1
ATOM 1335 O O . ARG A 1 80 ? 56.802 43.551 61.739 1.00 13.52 96 ARG A O 1
ATOM 1356 N N . THR A 1 81 ? 56.302 45.544 60.867 1.00 11.91 97 THR A N 1
ATOM 1357 C CA . THR A 1 81 ? 54.882 45.237 60.821 1.00 11.95 97 THR A CA 1
ATOM 1358 C C . THR A 1 81 ? 54.604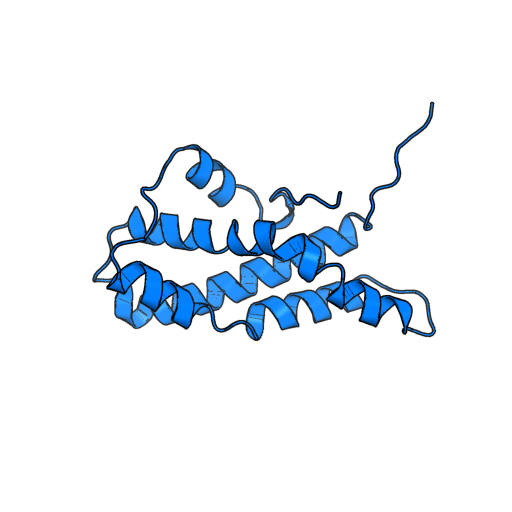 44.203 59.730 1.00 11.33 97 THR A C 1
ATOM 1359 O O . THR A 1 81 ? 55.037 44.376 58.575 1.00 11.41 97 THR A O 1
ATOM 1370 N N . PRO A 1 82 ? 53.888 43.161 60.054 1.00 11.71 98 PRO A N 1
ATOM 1371 C CA . PRO A 1 82 ? 53.461 42.205 59.050 1.00 11.75 98 PRO A CA 1
ATOM 1372 C C . PRO A 1 82 ? 52.502 42.827 58.054 1.00 11.61 98 PRO A C 1
ATOM 1373 O O . PRO A 1 82 ? 51.670 43.690 58.387 1.00 12.45 98 PRO A O 1
ATOM 1384 N N . VAL A 1 83 ? 52.597 42.355 56.824 1.00 12.00 99 VAL A N 1
ATOM 1385 C CA . VAL A 1 83 ? 51.725 42.814 55.755 1.00 12.67 99 VAL A CA 1
ATOM 1386 C C . VAL A 1 83 ? 51.134 41.648 54.978 1.00 13.19 99 VAL A C 1
ATOM 1387 O O . VAL A 1 83 ? 51.583 40.522 55.061 1.00 12.98 99 VAL A O 1
ATOM 1400 N N . VAL A 1 84 ? 50.120 41.924 54.146 1.00 12.86 100 VAL A N 1
ATOM 1401 C CA . VAL A 1 84 ? 49.411 40.808 53.493 1.00 13.62 100 VAL A CA 1
ATOM 1402 C C . VAL A 1 84 ? 50.340 39.979 52.625 1.00 14.07 100 VAL A C 1
ATOM 1403 O O . VAL A 1 84 ? 50.174 38.756 52.503 1.00 14.30 100 VAL A O 1
ATOM 1416 N N . GLY A 1 85 ? 51.309 40.616 51.977 1.00 14.71 101 GLY A N 1
ATOM 1417 C CA . GLY A 1 85 ? 52.215 39.880 51.128 1.00 15.18 101 GLY A CA 1
ATOM 1418 C C . GLY A 1 85 ? 52.976 38.817 51.895 1.00 15.55 101 GLY A C 1
ATOM 1419 O O . GLY A 1 85 ? 53.403 37.836 51.292 1.00 16.13 101 GLY A O 1
ATOM 1423 N N . ASP A 1 86 ? 53.213 39.013 53.204 1.00 14.73 102 ASP A N 1
ATOM 1424 C CA . ASP A 1 86 ? 53.883 37.979 53.972 1.00 14.31 102 ASP A CA 1
ATOM 1425 C C . ASP A 1 86 ? 53.028 36.735 53.999 1.00 14.01 102 ASP A C 1
ATOM 1426 O O . ASP A 1 86 ? 53.535 35.626 53.926 1.00 14.74 102 ASP A O 1
ATOM 1435 N N . TYR A 1 87 ? 51.710 36.909 54.103 1.00 13.22 103 TYR A N 1
ATOM 1436 C CA . TYR A 1 87 ? 50.790 35.796 54.154 1.00 12.69 103 TYR A CA 1
ATOM 1437 C C . TYR A 1 87 ? 50.560 35.185 52.771 1.00 11.98 103 TYR A C 1
ATOM 1438 O O . TYR A 1 87 ? 50.416 33.968 52.640 1.00 13.01 103 TYR A O 1
ATOM 1456 N N . THR A 1 88 ? 50.505 36.002 51.717 1.00 13.06 104 THR A N 1
ATOM 1457 C CA . THR A 1 88 ? 50.480 35.431 50.384 1.00 13.22 104 THR A CA 1
ATOM 1458 C C . THR A 1 88 ? 51.670 34.504 50.184 1.00 13.92 104 THR A C 1
ATOM 1459 O O . THR A 1 88 ? 51.536 33.405 49.642 1.00 13.69 104 THR A O 1
ATOM 1470 N N . ARG A 1 89 ? 52.855 34.959 50.589 1.00 13.26 105 ARG A N 1
ATOM 1471 C CA . ARG A 1 89 ? 54.056 34.162 50.382 1.00 15.01 105 ARG A CA 1
ATOM 1472 C C . ARG A 1 89 ? 54.010 32.874 51.179 1.00 13.95 105 ARG A C 1
ATOM 1473 O O . ARG A 1 89 ? 54.321 31.805 50.656 1.00 14.35 105 ARG A O 1
ATOM 1494 N N . LEU A 1 90 ? 53.641 32.944 52.451 1.00 13.17 106 LEU A N 1
ATOM 1495 C CA . LEU A 1 90 ? 53.628 31.741 53.264 1.00 12.97 106 LEU A CA 1
ATOM 1496 C C . LEU A 1 90 ? 52.536 30.779 52.786 1.00 11.84 106 LEU A C 1
ATOM 1497 O O . LEU A 1 90 ? 52.716 29.560 52.817 1.00 12.47 106 LEU A O 1
ATOM 1513 N N . GLY A 1 91 ? 51.381 31.310 52.415 1.00 11.81 107 GLY A N 1
ATOM 1514 C CA . GLY A 1 91 ? 50.331 30.442 51.905 1.00 10.71 107 GLY A CA 1
ATOM 1515 C C . GLY A 1 91 ? 50.737 29.766 50.602 1.00 10.80 107 GLY A C 1
ATOM 1516 O O . GLY A 1 91 ? 50.406 28.610 50.362 1.00 11.09 107 GLY A O 1
ATOM 1520 N N . ALA A 1 92 ? 51.442 30.508 49.735 1.00 11.99 108 ALA A N 1
ATOM 1521 C CA . ALA A 1 92 ? 51.903 29.917 48.493 1.00 12.96 108 ALA A CA 1
ATOM 1522 C C . ALA A 1 92 ? 52.917 28.836 48.784 1.00 12.32 108 ALA A C 1
ATOM 1523 O O . ALA A 1 92 ? 52.951 27.816 48.081 1.00 12.94 108 ALA A O 1
ATOM 1530 N N . GLU A 1 93 ? 53.752 29.033 49.786 1.00 13.18 109 GLU A N 1
ATOM 1531 C CA . GLU A 1 93 ? 54.712 28.014 50.171 1.00 13.45 109 GLU A CA 1
ATOM 1532 C C . GLU A 1 93 ? 53.993 26.738 50.590 1.00 11.93 109 GLU A C 1
ATOM 1533 O O . GLU A 1 93 ? 54.344 25.638 50.146 1.00 13.15 109 GLU A O 1
ATOM 1545 N N . ILE A 1 94 ? 53.003 26.854 51.461 1.00 11.06 110 ILE A N 1
ATOM 1546 C CA . ILE A 1 94 ? 52.269 25.666 51.880 1.00 10.64 110 ILE A CA 1
ATOM 1547 C C . ILE A 1 94 ? 51.627 25.003 50.663 1.00 10.44 110 ILE A C 1
ATOM 1548 O O . ILE A 1 94 ? 51.680 23.776 50.472 1.00 11.22 110 ILE A O 1
ATOM 1564 N N . GLY A 1 95 ? 50.953 25.820 49.843 1.00 10.74 111 GLY A N 1
ATOM 1565 C CA . GLY A 1 95 ? 50.191 25.294 48.719 1.00 11.25 111 GLY A CA 1
ATOM 1566 C C . GLY A 1 95 ? 51.039 24.611 47.679 1.00 10.23 111 GLY A C 1
ATOM 1567 O O . GLY A 1 95 ? 50.560 23.705 46.996 1.00 11.92 111 GLY A O 1
ATOM 1571 N N . ARG A 1 96 ? 52.286 25.011 47.530 1.00 10.87 112 ARG A N 1
ATOM 1572 C CA . ARG A 1 96 ? 53.189 24.413 46.545 1.00 11.70 112 ARG A CA 1
ATOM 1573 C C . ARG A 1 96 ? 54.050 23.293 47.114 1.00 10.83 112 ARG A C 1
ATOM 1574 O O . ARG A 1 96 ? 54.325 22.325 46.422 1.00 12.99 112 ARG A O 1
ATOM 1595 N N . ARG A 1 97 ? 54.497 23.422 48.357 1.00 10.50 113 ARG A N 1
ATOM 1596 C CA . ARG A 1 97 ? 5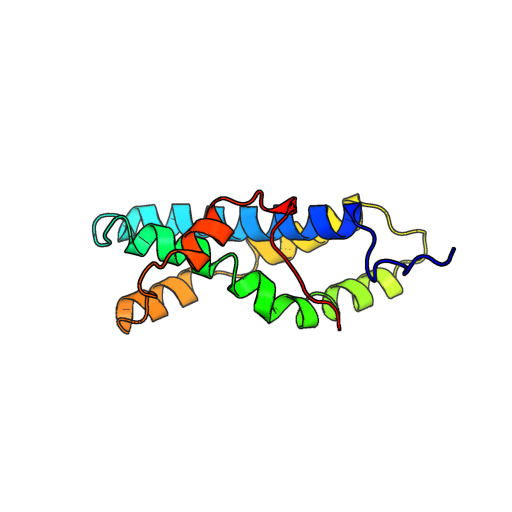5.472 22.467 48.896 1.00 10.25 113 ARG A CA 1
ATOM 1597 C C . ARG A 1 97 ? 54.831 21.151 49.290 1.00 10.44 113 ARG A C 1
ATOM 1598 O O . ARG A 1 97 ? 55.520 20.127 49.252 1.00 11.70 113 ARG A O 1
ATOM 1619 N N A ILE A 1 98 ? 53.571 21.154 49.701 0.90 9.76 114 ILE A N 1
ATOM 1620 N N B ILE A 1 98 ? 53.560 21.150 49.688 0.10 13.15 114 ILE A N 1
ATOM 1621 C CA A ILE A 1 98 ? 52.935 19.895 50.082 0.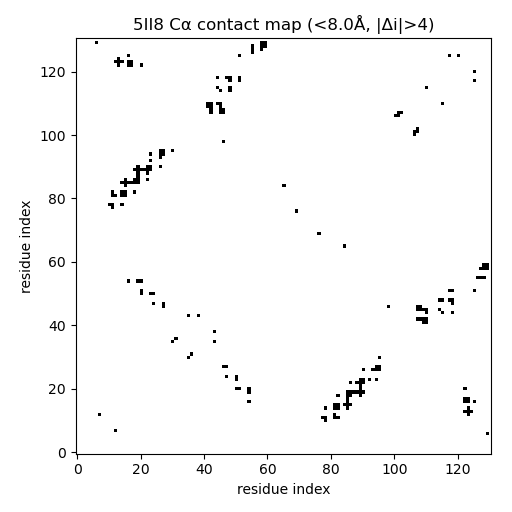90 9.16 114 ILE A CA 1
ATOM 1622 C CA B ILE A 1 98 ? 52.871 19.909 50.036 0.10 15.53 114 ILE A CA 1
ATOM 1623 C C A ILE A 1 98 ? 52.575 19.118 48.821 0.90 9.26 114 ILE A C 1
ATOM 1624 C C B ILE A 1 98 ? 52.607 19.152 48.742 0.10 13.09 114 ILE A C 1
ATOM 1625 O O A ILE A 1 98 ? 51.715 19.551 48.051 0.90 9.56 114 ILE A O 1
ATOM 1626 O O B ILE A 1 98 ? 51.821 19.604 47.905 0.10 14.06 114 ILE A O 1
ATOM 1657 N N . ASP A 1 99 ? 53.238 17.988 48.577 1.00 9.27 115 ASP A N 1
ATOM 1658 C CA . ASP A 1 99 ? 53.047 17.224 47.352 1.00 9.15 115 ASP A CA 1
ATOM 1659 C C . ASP A 1 99 ? 51.855 16.301 47.560 1.00 8.65 115 ASP A C 1
ATOM 1660 O O . ASP A 1 99 ? 51.969 15.132 47.903 1.00 9.28 115 ASP A O 1
ATOM 1670 N N . MET A 1 100 ? 50.671 16.886 47.376 1.00 8.92 116 MET A N 1
ATOM 1671 C CA . MET A 1 100 ? 49.406 16.221 47.697 1.00 8.69 116 MET A CA 1
ATOM 1672 C C . MET A 1 100 ? 49.185 14.982 46.877 1.00 8.97 116 MET A C 1
ATOM 1673 O O . MET A 1 100 ? 48.435 14.110 47.316 1.00 10.01 116 MET A O 1
ATOM 1687 N N . ALA A 1 101 ? 49.849 14.830 45.737 1.00 8.90 117 ALA A N 1
ATOM 1688 C CA . ALA A 1 101 ? 49.750 13.602 44.959 1.00 9.51 117 ALA A CA 1
ATOM 1689 C C . ALA A 1 101 ? 50.024 12.364 45.805 1.00 9.78 117 ALA A C 1
ATOM 1690 O O . ALA A 1 101 ? 49.473 11.307 45.516 1.00 11.31 117 ALA A O 1
ATOM 1697 N N . TYR A 1 102 ? 50.932 12.401 46.770 1.00 10.54 118 TYR A N 1
ATOM 1698 C CA . TYR A 1 102 ? 51.142 11.206 47.589 1.00 11.4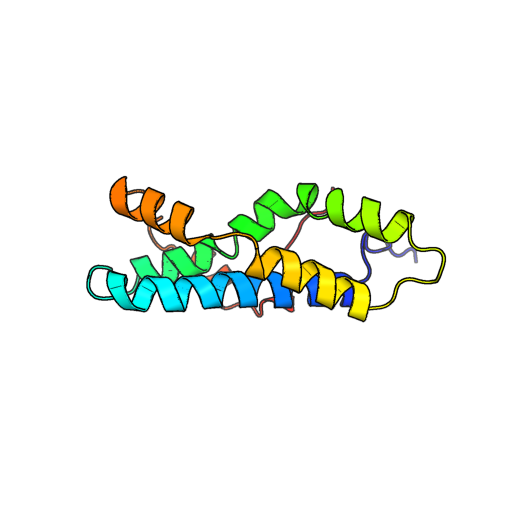2 118 TYR A CA 1
ATOM 1699 C C . TYR A 1 102 ? 49.834 10.797 48.241 1.00 11.37 118 TYR A C 1
ATOM 1700 O O . TYR A 1 102 ? 49.537 9.600 48.376 1.00 12.45 118 TYR A O 1
ATOM 1718 N N . PHE A 1 103 ? 49.080 11.782 48.717 1.00 10.81 119 PHE A N 1
ATOM 1719 C CA . PHE A 1 103 ? 47.817 11.524 49.389 1.00 10.94 119 PHE A CA 1
ATOM 1720 C C . PHE A 1 103 ? 46.751 11.093 48.386 1.00 10.65 119 PHE A C 1
ATOM 1721 O O . PHE A 1 103 ? 45.967 10.167 48.677 1.00 11.35 119 PHE A O 1
ATOM 1738 N N . TYR A 1 104 ? 46.695 11.717 47.211 1.00 9.99 120 TYR A N 1
ATOM 1739 C CA . TYR A 1 104 ? 45.739 11.263 46.207 1.00 10.27 120 TYR A CA 1
ATOM 1740 C C . TYR A 1 104 ? 46.012 9.807 45.845 1.00 10.40 120 TYR A C 1
ATOM 1741 O O . TYR A 1 104 ? 45.078 9.015 45.689 1.00 10.61 120 TYR A O 1
ATOM 1759 N N . ASP A 1 105 ? 47.286 9.436 45.714 1.00 10.56 121 ASP A N 1
ATOM 1760 C CA . ASP A 1 105 ? 47.634 8.054 45.387 1.00 11.55 121 ASP A CA 1
ATOM 1761 C C . ASP A 1 105 ? 47.158 7.113 46.479 1.00 11.86 121 ASP A C 1
ATOM 1762 O O . ASP A 1 105 ? 46.654 6.034 46.176 1.00 13.05 121 ASP A O 1
ATOM 1771 N N . PHE A 1 106 ? 47.369 7.489 47.743 1.00 12.86 122 PHE A N 1
ATOM 1772 C CA . PHE A 1 106 ? 46.905 6.697 48.862 1.00 13.20 122 PHE A CA 1
ATOM 1773 C C . PHE A 1 106 ? 45.394 6.483 48.780 1.00 13.17 122 PHE A C 1
ATOM 1774 O O . PHE A 1 106 ? 44.909 5.346 48.878 1.00 12.83 122 PHE A O 1
ATOM 1791 N N . LEU A 1 107 ? 44.620 7.564 48.652 1.00 12.14 123 LEU A N 1
ATOM 1792 C CA . LEU A 1 107 ? 43.175 7.431 48.638 1.00 11.58 123 LEU A CA 1
ATOM 1793 C C . LEU A 1 107 ? 42.728 6.571 47.482 1.00 10.76 123 LEU A C 1
ATOM 1794 O O . LEU A 1 107 ? 41.828 5.732 47.602 1.00 12.21 123 LEU A O 1
ATOM 1810 N N . LYS A 1 108 ? 43.270 6.816 46.305 1.00 10.91 124 LYS A N 1
ATOM 1811 C CA . LYS A 1 108 ? 42.873 6.047 45.132 1.00 11.54 124 LYS A CA 1
ATOM 1812 C C . LYS A 1 108 ? 43.222 4.574 45.317 1.00 12.69 124 LYS A C 1
ATOM 1813 O O . LYS A 1 108 ? 42.377 3.683 45.115 1.00 14.18 124 LYS A O 1
ATOM 1832 N N . ASP A 1 109 ? 44.463 4.300 45.705 1.00 12.81 125 ASP A N 1
ATOM 1833 C CA . ASP A 1 109 ? 44.937 2.919 45.780 1.00 13.90 125 ASP A CA 1
ATOM 1834 C C . ASP A 1 109 ? 44.198 2.133 46.857 1.00 15.23 125 ASP A C 1
ATOM 1835 O O . ASP A 1 109 ? 43.982 0.927 46.703 1.00 17.07 125 ASP A O 1
ATOM 1844 N N . LYS A 1 110 ? 43.894 2.763 47.988 1.00 15.27 126 LYS A N 1
ATOM 1845 C CA . LYS A 1 110 ? 43.243 2.065 49.091 1.00 16.53 126 LYS A CA 1
ATOM 1846 C C . LYS A 1 110 ? 41.718 2.191 49.077 1.00 17.53 126 LYS A C 1
ATOM 1847 O O . LYS A 1 110 ? 41.069 1.785 50.045 1.00 19.62 126 LYS A O 1
ATOM 1866 N N . ASN A 1 111 ? 41.131 2.761 48.021 1.00 16.63 127 ASN A N 1
ATOM 1867 C CA . ASN A 1 111 ? 39.674 2.826 47.872 1.00 17.60 127 ASN A CA 1
ATOM 1868 C C . ASN A 1 111 ? 39.053 3.682 48.968 1.00 15.98 127 ASN A C 1
ATOM 1869 O O . ASN A 1 111 ? 38.003 3.372 49.523 1.00 18.84 127 ASN A O 1
ATOM 1880 N N A MET A 1 112 ? 39.699 4.811 49.251 0.43 13.77 128 MET A N 1
ATOM 1881 N N B MET A 1 112 ? 39.730 4.774 49.311 0.57 14.42 128 MET A N 1
ATOM 1882 C CA A MET A 1 112 ? 39.305 5.712 50.326 0.43 12.52 128 MET A CA 1
ATOM 1883 C CA B MET A 1 112 ? 39.249 5.691 50.333 0.57 15.01 128 MET A CA 1
ATOM 1884 C C A MET A 1 112 ? 38.921 7.089 49.811 0.43 12.11 128 MET A C 1
ATOM 1885 C C B MET A 1 112 ? 38.983 7.089 49.800 0.57 12.84 128 MET A C 1
ATOM 1886 O O A MET A 1 112 ? 38.801 8.039 50.600 0.43 13.78 128 MET A O 1
ATOM 1887 O O B MET A 1 112 ? 38.967 8.052 50.568 0.57 13.07 128 MET A O 1
ATOM 1914 N N . ILE A 1 113 ? 38.763 7.254 48.501 1.00 11.95 129 ILE A N 1
ATOM 1915 C CA . ILE A 1 113 ? 38.277 8.547 48.044 1.00 11.13 129 ILE A CA 1
ATOM 1916 C C . ILE A 1 113 ? 36.884 8.711 48.631 1.00 11.56 129 ILE A C 1
ATOM 1917 O O . ILE A 1 113 ? 36.036 7.819 48.462 1.00 12.68 129 ILE A O 1
ATOM 1933 N N . PRO A 1 114 ? 36.580 9.790 49.314 1.00 11.93 130 PRO A N 1
ATOM 1934 C CA . PRO A 1 114 ? 35.279 9.904 49.984 1.00 12.38 130 PRO A CA 1
ATOM 1935 C C . PRO A 1 114 ? 34.154 9.820 48.980 1.00 12.15 130 PRO A C 1
ATOM 1936 O O . PRO A 1 114 ? 34.243 10.360 47.889 1.00 13.08 130 PRO A O 1
ATOM 1947 N N . LYS A 1 115 ? 33.039 9.207 49.393 1.00 12.74 131 LYS A N 1
ATOM 1948 C CA . LYS A 1 115 ? 31.776 9.367 48.673 1.00 12.96 131 LYS A CA 1
ATOM 1949 C C . LYS A 1 115 ? 31.431 10.850 48.641 1.00 12.93 131 LYS A C 1
ATOM 1950 O O . LYS A 1 115 ? 31.543 11.553 49.650 1.00 14.80 131 LYS A O 1
ATOM 1969 N N . TYR A 1 116 ? 31.015 11.345 47.487 1.00 12.42 132 TYR A N 1
ATOM 1970 C CA . TYR A 1 116 ? 30.753 12.775 47.353 1.00 11.28 132 TYR A CA 1
ATOM 1971 C C . TYR A 1 116 ? 29.347 13.104 47.829 1.00 11.99 132 TYR A C 1
ATOM 1972 O O . TYR A 1 116 ? 28.366 12.634 47.255 1.00 13.61 132 TYR A O 1
ATOM 1990 N N . LEU A 1 117 ? 29.265 13.946 48.852 1.00 12.00 133 LEU A N 1
ATOM 1991 C CA . LEU A 1 117 ? 28.020 14.271 49.544 1.00 13.01 133 LEU A CA 1
ATOM 1992 C C . LEU A 1 117 ? 27.704 15.765 49.455 1.00 13.36 133 LEU A C 1
ATOM 1993 O O . LEU A 1 117 ? 28.561 16.594 49.177 1.00 13.07 133 LEU A O 1
ATOM 2009 N N . PRO A 1 118 ? 26.473 16.148 49.801 1.00 14.41 134 PRO A N 1
ATOM 2010 C CA . PRO A 1 118 ? 26.092 17.563 49.706 1.00 14.94 134 PRO A CA 1
ATOM 2011 C C . PRO A 1 118 ? 26.976 18.515 50.474 1.00 13.78 134 PRO A C 1
ATOM 2012 O O . PRO A 1 118 ? 27.300 19.588 49.952 1.00 14.54 134 PRO A O 1
ATOM 2023 N N . TYR A 1 119 ? 27.389 18.156 51.688 1.00 13.24 135 TYR A N 1
ATOM 2024 C CA . TYR A 1 119 ? 28.286 19.030 52.457 1.00 12.73 135 TYR A CA 1
ATOM 2025 C C . TYR A 1 119 ? 29.571 19.305 51.705 1.00 12.22 135 TYR A C 1
ATOM 2026 O O . TYR A 1 119 ? 30.125 20.417 51.757 1.00 12.57 135 TYR A O 1
ATOM 2044 N N . MET A 1 120 ? 30.093 18.283 51.019 1.00 11.88 136 MET A N 1
ATOM 2045 C CA . MET A 1 120 ? 31.334 18.421 50.262 1.00 10.77 136 MET A CA 1
ATOM 2046 C C . MET A 1 120 ? 31.137 19.325 49.059 1.00 11.09 136 MET A C 1
ATOM 2047 O O . MET A 1 120 ? 31.987 20.132 48.730 1.00 11.73 136 MET A O 1
ATOM 2061 N N . GLU A 1 121 ? 30.009 19.178 48.370 1.00 11.91 137 GLU A N 1
ATOM 2062 C CA . GLU A 1 121 ? 29.666 20.078 47.274 1.00 12.44 137 GLU A CA 1
ATOM 2063 C C . GLU A 1 121 ? 29.561 21.514 47.749 1.00 12.63 137 GLU A C 1
ATOM 2064 O O . GLU A 1 121 ? 30.020 22.443 47.073 1.00 13.62 137 GLU A O 1
ATOM 2076 N N . GLU A 1 122 ? 28.980 21.713 48.922 1.00 12.96 138 GLU A N 1
ATOM 2077 C CA . GLU A 1 122 ? 28.861 23.057 49.472 1.00 13.52 138 GLU A CA 1
ATOM 2078 C C . GLU A 1 122 ? 30.231 23.660 49.696 1.00 12.97 138 GLU A C 1
ATOM 2079 O O . GLU A 1 122 ? 30.468 24.810 49.339 1.00 13.75 138 GLU A O 1
ATOM 2091 N N . ILE A 1 123 ? 31.133 22.884 50.298 1.00 12.27 139 ILE A N 1
ATOM 2092 C CA . ILE A 1 123 ? 32.491 23.358 50.544 1.00 12.01 139 ILE A CA 1
ATOM 2093 C C . ILE A 1 123 ? 33.200 23.652 49.233 1.00 11.36 139 ILE A C 1
ATOM 2094 O O . ILE A 1 123 ? 33.892 24.663 49.100 1.00 13.26 139 ILE A O 1
ATOM 2110 N N . ASN A 1 124 ? 33.031 22.777 48.231 1.00 11.49 140 ASN A N 1
ATOM 2111 C CA . ASN A 1 124 ? 33.695 22.972 46.936 1.00 12.07 140 ASN A CA 1
ATOM 2112 C C . ASN A 1 124 ? 33.169 24.234 46.227 1.00 12.30 140 ASN A C 1
ATOM 2113 O O . ASN A 1 124 ? 33.901 24.899 45.485 1.00 13.72 140 ASN A O 1
ATOM 2124 N N . ARG A 1 125 ? 31.875 24.536 46.375 1.00 13.11 141 ARG A N 1
ATOM 2125 C CA . ARG A 1 125 ? 31.305 25.672 45.645 1.00 14.08 141 ARG A CA 1
ATOM 2126 C C . ARG A 1 125 ? 31.643 27.014 46.275 1.00 14.34 141 ARG A C 1
ATOM 2127 O O . ARG A 1 125 ? 31.504 28.037 45.600 1.00 16.08 141 ARG A O 1
ATOM 2148 N N . MET A 1 126 ? 32.022 27.052 47.541 1.00 14.39 142 MET A N 1
ATOM 2149 C CA . MET A 1 126 ? 32.489 28.280 48.193 1.00 14.24 142 MET A CA 1
ATOM 2150 C C . MET A 1 126 ? 33.655 28.854 47.438 1.00 14.19 142 MET A C 1
ATOM 2151 O O . MET A 1 126 ? 34.517 28.131 46.964 1.00 14.79 142 MET A O 1
ATOM 2165 N N . ARG A 1 127 ? 33.788 30.163 47.500 1.00 14.97 143 ARG A N 1
ATOM 2166 C CA . ARG A 1 127 ? 35.084 30.747 47.195 1.00 15.87 143 ARG A CA 1
ATOM 2167 C C . ARG A 1 127 ? 36.116 30.213 48.172 1.00 13.53 143 ARG A C 1
ATOM 2168 O O . ARG A 1 127 ? 35.818 30.109 49.362 1.00 13.53 143 ARG A O 1
ATOM 2189 N N . PRO A 1 128 ? 37.334 29.939 47.718 1.00 14.51 144 PRO A N 1
ATOM 2190 C CA . PRO A 1 128 ? 38.402 29.616 48.675 1.00 14.04 144 PRO A CA 1
ATOM 2191 C C . PRO A 1 128 ? 38.496 30.607 49.829 1.00 13.64 144 PRO A C 1
ATOM 2192 O O . PRO A 1 128 ? 38.722 30.199 50.976 1.00 13.37 144 PRO A O 1
ATOM 2203 N N . ALA A 1 129 ? 38.350 31.899 49.536 1.00 13.91 145 ALA A N 1
ATOM 2204 C CA . ALA A 1 129 ? 38.367 32.941 50.563 1.00 13.90 145 ALA A CA 1
ATOM 2205 C C . ALA A 1 129 ? 37.352 32.684 51.678 1.00 13.37 145 ALA A C 1
ATOM 2206 O O . ALA A 1 129 ? 37.505 33.214 52.778 1.00 14.62 145 ALA A O 1
ATOM 2213 N N . ASP A 1 130 ? 36.283 31.927 51.399 1.00 14.13 146 ASP A N 1
ATOM 2214 C CA . ASP A 1 130 ? 35.171 31.710 52.338 1.00 14.97 146 A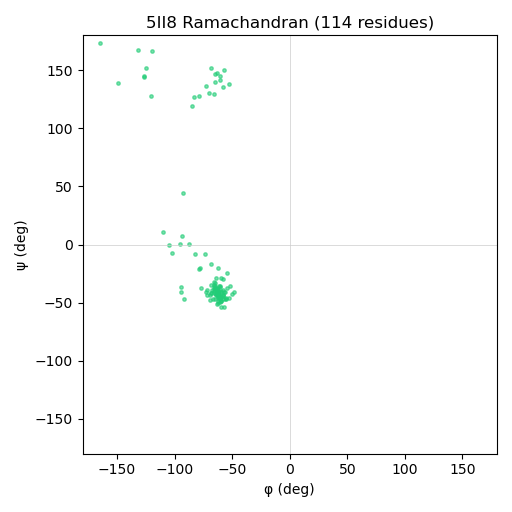SP A CA 1
ATOM 2215 C C . ASP A 1 130 ? 35.188 30.332 52.983 1.00 13.79 146 ASP A C 1
ATOM 2216 O O . ASP A 1 130 ? 34.322 30.049 53.829 1.00 14.80 146 ASP A O 1
ATOM 2225 N N . VAL A 1 131 ? 36.157 29.466 52.666 1.00 12.50 147 VAL A N 1
ATOM 2226 C CA . VAL A 1 131 ? 36.131 28.144 53.280 1.00 11.62 147 VAL A CA 1
ATOM 2227 C C . VAL A 1 131 ? 36.364 28.295 54.783 1.00 11.69 147 VAL A C 1
ATOM 2228 O O . VAL A 1 131 ? 37.307 29.003 55.187 1.00 12.02 147 VAL A O 1
ATOM 2241 N N . PRO A 1 132 ? 35.523 27.702 55.645 1.00 11.70 148 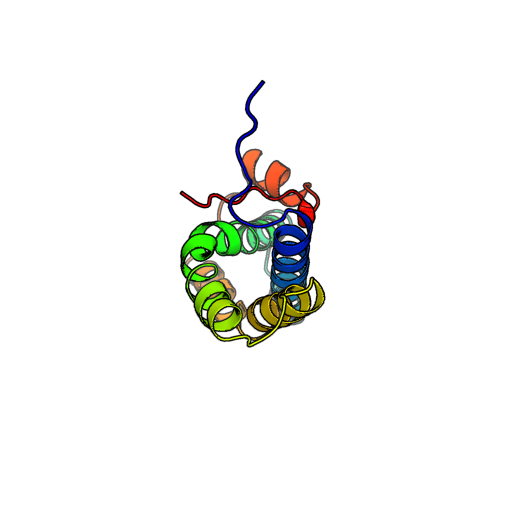PRO A N 1
ATOM 2242 C CA . PRO A 1 132 ? 35.628 27.992 57.062 1.00 11.99 148 PRO A CA 1
ATOM 2243 C C . PRO A 1 132 ? 36.845 27.345 57.693 1.00 11.10 148 PRO A C 1
ATOM 2244 O O . PRO A 1 132 ? 37.132 26.155 57.492 1.00 12.09 148 PRO A O 1
ATOM 2255 N N . VAL A 1 133 ? 37.511 28.135 58.519 1.00 10.43 149 VAL A N 1
ATOM 2256 C CA . VAL A 1 133 ? 38.621 27.679 59.311 1.00 10.83 149 VAL A CA 1
ATOM 2257 C C . VAL A 1 133 ? 38.340 27.979 60.759 1.00 11.21 149 VAL A C 1
ATOM 2258 O O . VAL A 1 133 ? 37.633 28.938 61.071 1.00 13.95 149 VAL A O 1
ATOM 2271 N N . LYS A 1 134 ? 38.903 27.187 61.651 1.00 11.02 150 LYS A N 1
ATOM 2272 C CA . LYS A 1 134 ? 38.691 27.333 63.077 1.00 11.64 150 LYS A CA 1
ATOM 2273 C C . LYS A 1 134 ? 40.016 27.579 63.760 1.00 12.26 150 LYS A C 1
ATOM 2274 O O . LYS A 1 134 ? 40.969 26.834 63.545 1.00 13.80 150 LYS A O 1
ATOM 2293 N N . TYR A 1 135 ? 40.064 28.639 64.564 1.00 13.25 151 TYR A N 1
ATOM 2294 C CA . TYR A 1 135 ? 41.290 28.962 65.275 1.00 14.90 151 TYR A CA 1
ATOM 2295 C C . TYR A 1 135 ? 41.340 28.329 66.653 1.00 18.17 151 TYR A C 1
ATOM 2296 O O . TYR A 1 135 ? 42.352 27.745 67.009 1.00 20.16 151 TYR A O 1
ATOM 2314 N N . MET A 1 136 ? 40.271 28.428 67.433 1.00 22.47 152 MET A N 1
ATOM 2315 C CA . MET A 1 136 ? 40.249 27.824 68.760 1.00 27.77 152 MET A CA 1
ATOM 2316 C C . MET 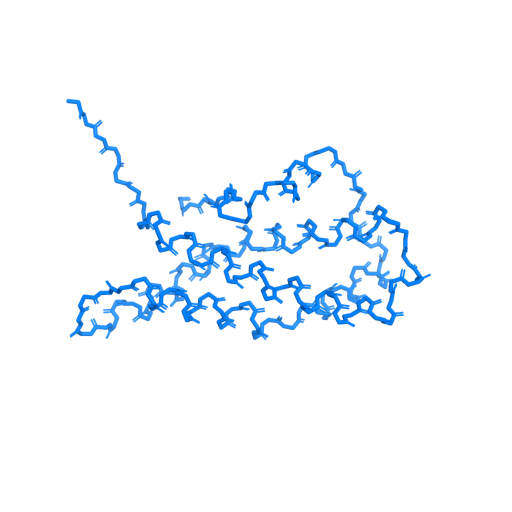A 1 136 ? 40.063 26.322 68.624 1.00 30.49 152 MET A C 1
ATOM 2317 O O . MET A 1 136 ? 40.311 25.572 69.577 1.00 33.11 152 MET A O 1
#

CATH classification: 1.20.150.10

Foldseek 3Di:
DDDDDDPDPLLLLLLLLQLQLVLQVVLLVVLCVPCVVVDDPQLSLLVSLVSLVVCQVCVQVLCVVLCVVCVPDPDDDDSVSSNVSSNCNSNVPNCVVVVCVCVVVVNSDRRDPVSVVQSPDDSSPRDHDHD